Protein AF-A0A089K3R5-F1 (afdb_monomer_lite)

Structure (mmCIF, N/CA/C/O backbone):
data_AF-A0A089K3R5-F1
#
_entry.id   AF-A0A089K3R5-F1
#
loop_
_atom_site.group_PDB
_atom_site.id
_atom_site.type_symbol
_atom_site.label_atom_id
_atom_site.label_alt_id
_atom_site.label_comp_id
_atom_site.label_asym_id
_atom_site.label_entity_id
_atom_site.label_seq_id
_atom_site.pdbx_PDB_ins_code
_atom_site.Cartn_x
_atom_site.Cartn_y
_atom_site.Cartn_z
_atom_site.occupancy
_atom_site.B_iso_or_equiv
_atom_site.auth_seq_id
_atom_site.auth_comp_id
_atom_site.auth_asym_id
_atom_site.auth_atom_id
_atom_site.pdbx_PDB_model_num
ATOM 1 N N . MET A 1 1 ? -16.256 -8.623 -21.682 1.00 37.34 1 MET A N 1
ATOM 2 C CA . MET A 1 1 ? -14.908 -8.465 -21.083 1.00 37.34 1 MET A CA 1
ATOM 3 C C . MET A 1 1 ? -13.953 -7.617 -21.931 1.00 37.34 1 MET A C 1
ATOM 5 O O . MET A 1 1 ? -13.107 -6.971 -21.338 1.00 37.34 1 MET A O 1
ATOM 9 N N . GLN A 1 2 ? -14.093 -7.541 -23.265 1.00 35.94 2 GLN A N 1
ATOM 10 C CA . GLN A 1 2 ? -13.286 -6.633 -24.112 1.00 35.94 2 GLN A CA 1
ATOM 11 C C . GLN A 1 2 ? -13.759 -5.162 -24.124 1.00 35.94 2 GLN A C 1
ATOM 13 O O . GLN A 1 2 ? -13.002 -4.285 -24.517 1.00 35.94 2 GLN A O 1
ATOM 18 N N . GLU A 1 3 ? -14.980 -4.862 -23.672 1.00 40.62 3 GLU A N 1
ATOM 19 C CA . GLU A 1 3 ? -15.560 -3.513 -23.812 1.00 40.62 3 GLU A CA 1
ATOM 20 C C . GLU A 1 3 ? -15.190 -2.524 -22.693 1.00 40.62 3 GLU A C 1
ATOM 22 O O . GLU A 1 3 ? -15.340 -1.320 -22.867 1.00 40.62 3 GLU A O 1
ATOM 27 N N . ILE A 1 4 ? -14.649 -2.989 -21.560 1.00 41.56 4 ILE A N 1
ATOM 28 C CA . ILE A 1 4 ? -14.355 -2.111 -20.407 1.00 41.56 4 ILE A CA 1
ATOM 29 C C . ILE A 1 4 ? -13.017 -1.362 -20.586 1.00 41.56 4 ILE A C 1
ATOM 31 O O . ILE A 1 4 ? -12.794 -0.323 -19.969 1.00 41.56 4 ILE A O 1
ATOM 35 N N . SER A 1 5 ? -12.130 -1.824 -21.475 1.00 45.22 5 SER A N 1
ATOM 36 C CA . SER A 1 5 ? -10.802 -1.219 -21.660 1.00 45.22 5 SER A CA 1
ATOM 37 C C . SER A 1 5 ? -10.768 -0.039 -22.635 1.00 45.22 5 SER A C 1
ATOM 39 O O . SER A 1 5 ? -9.768 0.674 -22.674 1.00 45.22 5 SER A O 1
ATOM 41 N N . ALA A 1 6 ? -11.821 0.181 -23.430 1.00 44.66 6 ALA A N 1
ATOM 42 C CA . ALA A 1 6 ? -11.802 1.155 -24.526 1.00 44.66 6 ALA A CA 1
ATOM 43 C C . ALA A 1 6 ? -11.798 2.628 -24.063 1.00 44.66 6 ALA A C 1
ATOM 45 O O . ALA A 1 6 ? -11.397 3.502 -24.825 1.00 44.66 6 ALA A O 1
ATOM 46 N N . GLY A 1 7 ? -12.216 2.907 -22.823 1.00 44.34 7 GLY A N 1
ATOM 47 C CA . GLY A 1 7 ? -12.338 4.271 -22.288 1.00 44.34 7 GLY A CA 1
ATOM 48 C C . GLY A 1 7 ? -11.265 4.675 -21.278 1.00 44.34 7 GLY A C 1
ATOM 49 O O . GLY A 1 7 ? -11.337 5.765 -20.713 1.00 44.34 7 GLY A O 1
ATOM 50 N N . VAL A 1 8 ? -10.284 3.814 -20.998 1.00 51.44 8 VAL A N 1
ATOM 51 C CA . VAL A 1 8 ? -9.286 4.117 -19.972 1.00 51.44 8 VAL A CA 1
ATOM 52 C C . VAL A 1 8 ? -8.154 4.922 -20.603 1.00 51.44 8 VAL A C 1
ATOM 54 O O . VAL A 1 8 ? -7.222 4.355 -21.168 1.00 51.44 8 VAL A O 1
ATOM 57 N N . HIS A 1 9 ? -8.252 6.252 -20.536 1.00 47.66 9 HIS A N 1
ATOM 58 C CA . HIS A 1 9 ? -7.215 7.155 -21.036 1.00 47.66 9 HIS A CA 1
ATOM 59 C C . HIS A 1 9 ? -5.851 6.764 -20.441 1.00 47.66 9 HIS A C 1
ATOM 61 O O . HIS A 1 9 ? -5.654 6.782 -19.227 1.00 47.66 9 HIS A O 1
ATOM 67 N N . LYS A 1 10 ? -4.916 6.320 -21.283 1.00 51.16 10 LYS A N 1
ATOM 68 C CA . LYS A 1 10 ? -3.553 6.029 -20.836 1.00 51.16 10 LYS A CA 1
ATOM 69 C C . LYS A 1 10 ? -2.826 7.346 -20.599 1.00 51.16 10 LYS A C 1
ATOM 71 O O . LYS A 1 10 ? -2.862 8.219 -21.462 1.00 51.16 10 LYS A O 1
ATOM 76 N N . ILE A 1 11 ? -2.149 7.462 -19.464 1.00 52.94 11 ILE A N 1
ATOM 77 C CA . ILE A 1 11 ? -1.090 8.455 -19.289 1.00 52.94 11 ILE A CA 1
ATOM 78 C C . ILE A 1 11 ? 0.198 7.723 -19.667 1.00 52.94 11 ILE A C 1
ATOM 80 O O . ILE A 1 11 ? 0.681 6.886 -18.902 1.00 52.94 11 ILE A O 1
ATOM 84 N N . ASP A 1 12 ? 0.674 7.966 -20.888 1.00 62.97 12 ASP A N 1
ATOM 85 C CA . ASP A 1 12 ? 1.864 7.379 -21.526 1.00 62.97 12 ASP A CA 1
ATOM 86 C C . ASP A 1 12 ? 1.872 5.836 -21.630 1.00 62.97 12 ASP A C 1
ATOM 88 O O . ASP A 1 12 ? 1.693 5.289 -22.718 1.00 62.97 12 ASP A O 1
ATOM 92 N N . TYR A 1 13 ? 2.021 5.120 -20.511 1.00 65.69 13 TYR A N 1
ATOM 93 C CA . TYR A 1 13 ? 2.056 3.650 -20.419 1.00 65.69 13 TYR A CA 1
ATOM 94 C C . TYR A 1 13 ? 0.996 3.062 -19.472 1.00 65.69 13 TYR A C 1
ATOM 96 O O . TYR A 1 13 ? 0.590 1.911 -19.650 1.00 65.69 13 TYR A O 1
ATOM 104 N N . TRP A 1 14 ? 0.503 3.839 -18.503 1.00 74.62 14 TRP A N 1
ATOM 105 C CA . TRP A 1 14 ? -0.372 3.354 -17.431 1.00 74.62 14 TRP A CA 1
ATOM 106 C C . TRP A 1 14 ? -1.825 3.751 -17.650 1.00 74.62 14 TRP A C 1
ATOM 108 O O . TRP A 1 14 ? -2.133 4.806 -18.200 1.00 74.62 14 TRP A O 1
ATOM 118 N N . THR A 1 15 ? -2.738 2.900 -17.195 1.00 82.31 15 THR A N 1
ATOM 119 C CA . THR A 1 15 ? -4.176 3.160 -17.292 1.00 82.31 15 THR A CA 1
ATOM 120 C C . THR A 1 15 ? -4.633 4.107 -16.173 1.00 82.31 15 THR A C 1
ATOM 122 O O . THR A 1 15 ? -4.094 4.046 -15.068 1.00 82.31 15 THR A O 1
ATOM 125 N N . MET A 1 16 ? -5.669 4.931 -16.392 1.00 81.12 16 MET A N 1
ATOM 126 C CA . MET A 1 16 ? -6.307 5.680 -15.289 1.00 81.12 16 MET A CA 1
ATOM 127 C C . MET A 1 16 ? -6.710 4.776 -14.120 1.00 81.12 16 MET A C 1
ATOM 129 O O . MET A 1 16 ? -6.616 5.194 -12.968 1.00 81.12 16 MET A O 1
ATOM 133 N N . ALA A 1 17 ? -7.126 3.537 -14.399 1.00 83.94 17 ALA A N 1
ATOM 134 C CA . ALA A 1 17 ? -7.492 2.579 -13.362 1.00 83.94 17 ALA A CA 1
ATOM 135 C C . ALA A 1 17 ? -6.315 2.282 -12.416 1.00 83.94 17 ALA A C 1
ATOM 137 O O . ALA A 1 17 ? -6.508 2.201 -11.204 1.00 83.94 17 ALA A O 1
ATOM 138 N N . SER A 1 18 ? -5.084 2.226 -12.940 1.00 82.06 18 SER A N 1
ATOM 139 C CA . SER A 1 18 ? -3.867 2.087 -12.133 1.00 82.06 18 SER A CA 1
ATOM 140 C C . SER A 1 18 ? -3.696 3.263 -11.161 1.00 82.06 18 SER A C 1
ATOM 142 O O . SER A 1 18 ? -3.237 3.072 -10.040 1.00 82.06 18 SER A O 1
ATOM 144 N N . MET A 1 19 ? -4.129 4.473 -11.530 1.00 85.00 19 MET A N 1
ATOM 145 C CA . MET A 1 19 ? -4.017 5.669 -10.682 1.00 85.00 19 MET A CA 1
ATOM 146 C C . MET A 1 19 ? -5.060 5.739 -9.560 1.00 85.00 19 MET A C 1
ATOM 148 O O . MET A 1 19 ? -4.844 6.457 -8.584 1.00 85.00 19 MET A O 1
ATOM 152 N N . TYR A 1 20 ? -6.153 4.967 -9.617 1.00 87.31 20 TYR A N 1
ATOM 153 C CA . TYR A 1 20 ? -7.180 4.980 -8.565 1.00 87.31 20 TYR A CA 1
ATOM 154 C C . TYR A 1 20 ? -6.660 4.563 -7.185 1.00 87.31 20 TYR A C 1
ATOM 156 O O . TYR A 1 20 ? -7.236 4.977 -6.179 1.00 87.31 20 TYR A O 1
ATOM 164 N N . ARG A 1 21 ? -5.531 3.841 -7.110 1.00 89.25 21 ARG A N 1
ATOM 165 C CA . ARG A 1 21 ? -4.864 3.521 -5.836 1.00 89.25 21 ARG A CA 1
ATOM 166 C C . ARG A 1 21 ? -4.514 4.774 -5.018 1.00 89.25 21 ARG A C 1
ATOM 168 O O . ARG A 1 21 ? -4.605 4.758 -3.795 1.00 89.25 21 ARG A O 1
ATOM 175 N N . LEU A 1 22 ? -4.209 5.892 -5.683 1.00 86.62 22 LEU A 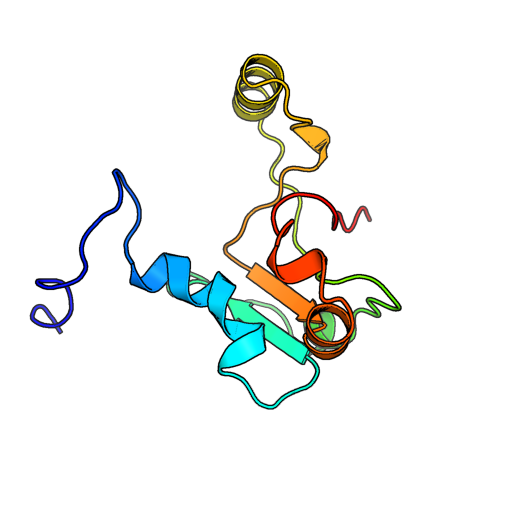N 1
ATOM 176 C CA . LEU A 1 22 ? -3.915 7.176 -5.031 1.00 86.62 22 LEU A CA 1
ATOM 177 C C . LEU A 1 22 ? -5.149 7.805 -4.366 1.00 86.62 22 LEU A C 1
ATOM 179 O O . LEU A 1 22 ? -5.023 8.657 -3.491 1.00 86.62 22 LEU A O 1
ATOM 183 N N . LEU A 1 23 ? -6.347 7.385 -4.773 1.00 89.00 23 LEU A N 1
ATOM 184 C CA . LEU A 1 23 ? -7.619 7.905 -4.277 1.00 89.00 23 LEU A CA 1
ATOM 185 C C . LEU A 1 23 ? -8.222 7.026 -3.169 1.00 89.00 23 LEU A C 1
ATOM 187 O O . LEU A 1 23 ? -9.262 7.378 -2.613 1.00 89.00 23 LEU A O 1
ATOM 191 N N . LEU A 1 24 ? -7.573 5.913 -2.798 1.00 92.06 24 LEU A N 1
ATOM 192 C CA . LEU A 1 24 ? -8.034 5.027 -1.719 1.00 92.06 24 LEU A CA 1
ATOM 193 C C . LEU A 1 24 ? -8.300 5.759 -0.392 1.00 92.06 24 LEU A C 1
ATOM 195 O O . LEU A 1 24 ? -9.339 5.481 0.212 1.00 92.06 24 LEU A O 1
ATOM 199 N N . PRO A 1 25 ? -7.471 6.728 0.057 1.00 90.19 25 PRO A N 1
ATOM 200 C CA . PRO A 1 25 ? -7.754 7.478 1.283 1.00 90.19 25 PRO A CA 1
ATOM 201 C C . PRO A 1 25 ? -9.054 8.289 1.229 1.00 90.19 25 PRO A C 1
ATOM 203 O O . PRO A 1 25 ? -9.606 8.603 2.281 1.00 90.19 25 PRO A O 1
ATOM 206 N N . ILE A 1 26 ? -9.538 8.622 0.028 1.00 88.88 26 ILE A N 1
ATOM 207 C CA . ILE A 1 26 ? -10.761 9.401 -0.200 1.00 88.88 26 ILE A CA 1
ATOM 208 C C . ILE A 1 26 ? -11.982 8.478 -0.290 1.00 88.88 26 ILE A C 1
ATOM 210 O O . ILE A 1 26 ? -13.019 8.781 0.293 1.00 88.88 26 ILE A O 1
ATOM 214 N N . PHE A 1 27 ? -11.875 7.363 -1.021 1.00 90.81 27 PHE A N 1
ATOM 215 C CA . PHE A 1 27 ? -13.033 6.523 -1.351 1.00 90.81 27 PHE A CA 1
ATOM 216 C C . PHE A 1 27 ? -13.313 5.391 -0.364 1.00 90.81 27 PHE A C 1
ATOM 218 O O . PHE A 1 27 ? -14.464 4.991 -0.203 1.00 90.81 27 PHE A O 1
ATOM 225 N N . ILE A 1 28 ? -12.285 4.848 0.286 1.00 95.00 28 ILE A N 1
ATOM 226 C CA . ILE A 1 28 ? -12.445 3.717 1.202 1.00 95.00 28 ILE A CA 1
ATOM 227 C C . ILE A 1 28 ? -12.728 4.256 2.600 1.00 95.00 28 ILE A C 1
ATOM 229 O O . ILE A 1 28 ? -11.993 5.115 3.064 1.00 95.00 28 ILE A O 1
ATOM 233 N N . GLN A 1 29 ? -13.753 3.751 3.292 1.00 94.50 29 GLN A N 1
ATOM 234 C CA . GLN A 1 29 ? -14.126 4.167 4.659 1.00 94.50 29 GLN A CA 1
ATOM 235 C C . GLN A 1 29 ? -13.544 3.254 5.755 1.00 94.50 29 GLN A C 1
ATOM 237 O O . GLN A 1 29 ? -14.100 3.135 6.840 1.00 94.50 29 GLN A O 1
ATOM 242 N N . ALA A 1 30 ? -12.422 2.595 5.470 1.00 96.56 30 ALA A N 1
ATOM 243 C CA . ALA A 1 30 ? -11.666 1.799 6.434 1.00 96.56 30 ALA A CA 1
ATOM 244 C C . ALA A 1 30 ? -10.406 2.550 6.888 1.00 96.56 30 ALA A C 1
ATOM 246 O O . ALA A 1 30 ? -9.947 3.472 6.206 1.00 96.56 30 ALA A O 1
ATOM 247 N N . ASP A 1 31 ? -9.827 2.139 8.014 1.00 95.50 31 ASP A N 1
ATOM 248 C CA . ASP A 1 31 ? -8.568 2.702 8.524 1.00 95.50 31 ASP A CA 1
ATOM 249 C C . ASP A 1 31 ? -7.331 2.111 7.846 1.00 95.50 31 ASP A C 1
ATOM 251 O O . ASP A 1 31 ? -6.278 2.743 7.821 1.00 95.50 31 ASP A O 1
ATOM 255 N N . ARG A 1 32 ? -7.456 0.909 7.279 1.00 95.56 32 ARG A N 1
ATOM 256 C CA . ARG A 1 32 ? -6.374 0.145 6.654 1.00 95.56 32 ARG A CA 1
ATOM 257 C C . ARG A 1 32 ? -6.913 -0.628 5.452 1.00 95.56 32 ARG A C 1
ATOM 259 O O . ARG A 1 32 ? -8.063 -1.063 5.475 1.00 95.56 32 ARG A O 1
ATOM 266 N N . VAL A 1 33 ? -6.098 -0.802 4.413 1.00 97.00 33 VAL A N 1
ATOM 267 C CA . VAL A 1 33 ? -6.445 -1.612 3.232 1.00 97.00 33 VAL A CA 1
ATOM 268 C C . VAL A 1 33 ? -5.207 -2.292 2.651 1.00 97.00 33 VAL A C 1
ATOM 270 O O . VAL A 1 33 ? -4.133 -1.701 2.642 1.00 97.00 33 VAL A O 1
ATOM 273 N N . ILE A 1 34 ? -5.358 -3.518 2.149 1.00 96.50 34 ILE A N 1
ATOM 274 C CA . ILE A 1 34 ? -4.366 -4.149 1.269 1.00 96.50 34 ILE A CA 1
ATOM 275 C C . ILE A 1 34 ? -4.804 -3.898 -0.173 1.00 96.50 34 ILE A C 1
ATOM 277 O O . ILE A 1 34 ? -5.896 -4.300 -0.572 1.00 96.50 34 ILE A O 1
ATOM 281 N N . TYR A 1 35 ? -3.960 -3.220 -0.942 1.00 95.62 35 TYR A N 1
ATOM 282 C CA . TYR A 1 35 ? -4.091 -3.070 -2.385 1.00 95.62 35 TYR A CA 1
ATOM 283 C C . TYR A 1 35 ? -3.257 -4.137 -3.093 1.00 95.62 35 TYR A C 1
ATOM 285 O O . TYR A 1 35 ? -2.114 -4.374 -2.702 1.00 95.62 35 TYR A O 1
ATOM 293 N N . MET A 1 36 ? -3.820 -4.740 -4.139 1.00 95.69 36 MET A N 1
ATOM 294 C CA . MET A 1 36 ? -3.137 -5.684 -5.021 1.00 95.69 36 MET A CA 1
ATOM 295 C C . MET A 1 36 ? -3.500 -5.368 -6.473 1.00 95.69 36 MET A C 1
ATOM 297 O O . MET A 1 36 ? -4.670 -5.106 -6.771 1.00 95.69 36 MET A O 1
ATOM 301 N N . ASP A 1 37 ? -2.514 -5.400 -7.365 1.00 92.81 37 ASP A N 1
ATOM 302 C CA . ASP A 1 37 ? -2.749 -5.377 -8.805 1.00 92.81 37 ASP A CA 1
ATOM 303 C C . ASP A 1 37 ? -3.520 -6.638 -9.241 1.00 92.81 37 ASP A C 1
ATOM 305 O O . ASP A 1 37 ? -3.568 -7.661 -8.550 1.00 92.81 37 ASP A O 1
ATOM 309 N N . CYS A 1 38 ? -4.196 -6.553 -10.388 1.00 91.75 38 CYS A N 1
ATOM 310 C CA . CYS A 1 38 ? -5.087 -7.612 -10.868 1.00 91.75 38 CYS A CA 1
ATOM 311 C C . CYS A 1 38 ? -4.359 -8.848 -11.423 1.00 91.75 38 CYS A C 1
ATOM 313 O O . CYS A 1 38 ? -5.011 -9.838 -11.749 1.00 91.75 38 CYS A O 1
ATOM 315 N N . ASP A 1 39 ? -3.036 -8.790 -11.537 1.00 92.06 39 ASP A N 1
ATOM 316 C CA . ASP A 1 39 ? -2.147 -9.830 -12.052 1.00 92.06 39 ASP A CA 1
ATOM 317 C C . ASP A 1 39 ? -1.333 -10.530 -10.945 1.00 92.06 39 ASP A C 1
ATOM 319 O O . ASP A 1 39 ? -0.366 -11.239 -11.226 1.00 92.06 39 ASP A O 1
ATOM 323 N N . ILE A 1 40 ? -1.753 -10.394 -9.684 1.00 94.31 40 ILE A N 1
ATOM 324 C CA . ILE A 1 40 ? -1.136 -11.067 -8.536 1.00 94.31 40 ILE A CA 1
ATOM 325 C C . ILE A 1 40 ? -1.736 -12.463 -8.313 1.00 94.31 40 ILE A C 1
ATOM 327 O O . ILE A 1 40 ? -2.953 -12.646 -8.274 1.00 94.31 40 ILE A O 1
ATOM 331 N N . LEU A 1 41 ? -0.865 -13.448 -8.070 1.00 96.12 41 LEU A N 1
ATOM 332 C CA . LEU A 1 41 ? -1.228 -14.760 -7.530 1.00 96.12 41 LEU A CA 1
ATOM 333 C C . LEU A 1 41 ? -0.796 -14.848 -6.060 1.00 96.12 41 LEU A C 1
ATOM 335 O O . LEU A 1 41 ? 0.395 -14.831 -5.755 1.00 96.12 41 LEU A O 1
ATOM 339 N N . VAL A 1 42 ? -1.760 -14.966 -5.146 1.00 95.38 42 VAL A N 1
ATOM 340 C CA . VAL A 1 42 ? -1.491 -15.088 -3.705 1.00 95.38 42 VAL A CA 1
ATOM 341 C C . VAL A 1 42 ? -1.227 -16.553 -3.350 1.00 95.38 42 VAL A C 1
ATOM 343 O O . VAL A 1 42 ? -2.086 -17.405 -3.561 1.00 95.38 42 VAL A O 1
ATOM 346 N N . ASN A 1 43 ? -0.043 -16.841 -2.802 1.00 96.31 43 ASN A N 1
ATOM 347 C CA . ASN A 1 43 ? 0.397 -18.194 -2.419 1.00 96.31 43 ASN A CA 1
ATOM 348 C C . ASN A 1 43 ? 0.742 -18.320 -0.917 1.00 96.31 43 ASN A C 1
ATOM 350 O O . ASN A 1 43 ? 1.483 -19.210 -0.511 1.00 96.31 43 ASN A O 1
ATOM 354 N N . MET A 1 44 ? 0.251 -17.398 -0.091 1.00 93.25 44 MET A N 1
ATOM 355 C CA . MET A 1 44 ? 0.465 -17.368 1.362 1.00 93.25 4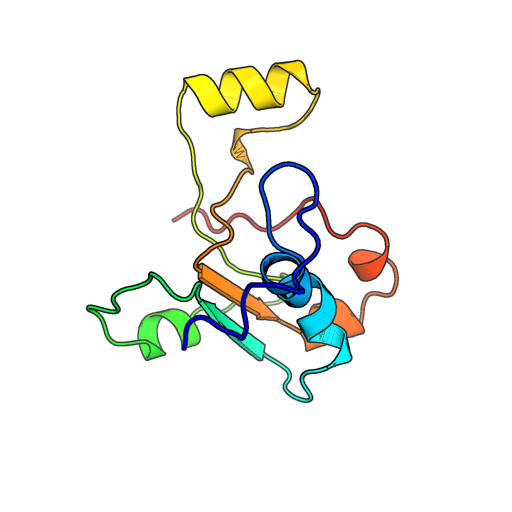4 MET A CA 1
ATOM 356 C C . MET A 1 44 ? -0.801 -16.879 2.072 1.00 93.25 44 MET A C 1
ATOM 358 O O . MET A 1 44 ? -1.706 -16.357 1.413 1.00 93.25 44 MET A O 1
ATOM 362 N N . ASP A 1 45 ? -0.878 -17.025 3.397 1.00 96.50 45 ASP A N 1
ATOM 363 C CA . ASP A 1 45 ? -1.989 -16.450 4.156 1.00 96.50 45 ASP A CA 1
ATOM 364 C C . ASP A 1 45 ? -1.883 -14.918 4.133 1.00 96.50 45 ASP A C 1
ATOM 366 O O . ASP A 1 45 ? -0.923 -14.319 4.618 1.00 96.50 45 ASP A O 1
ATOM 370 N N . ILE A 1 46 ? -2.897 -14.262 3.568 1.00 95.62 46 ILE A N 1
ATOM 371 C CA . ILE A 1 46 ? -2.945 -12.802 3.467 1.00 95.62 46 ILE A CA 1
ATOM 372 C C . ILE A 1 46 ? -2.981 -12.122 4.845 1.00 95.62 46 ILE A C 1
ATOM 374 O O . ILE A 1 46 ? -2.607 -10.952 4.966 1.00 95.62 46 ILE A O 1
ATOM 378 N N . ASN A 1 47 ? -3.381 -12.845 5.898 1.00 96.69 47 ASN A N 1
ATOM 379 C CA . ASN A 1 47 ? -3.333 -12.340 7.265 1.00 96.69 47 ASN A CA 1
ATOM 380 C C . ASN A 1 47 ? -1.909 -12.030 7.725 1.00 96.69 47 ASN A C 1
ATOM 382 O O . ASN A 1 47 ? -1.737 -11.133 8.550 1.00 96.69 47 ASN A O 1
ATOM 386 N N . GLU A 1 48 ? -0.892 -12.712 7.196 1.00 94.50 48 GLU A N 1
ATOM 387 C CA . GLU A 1 48 ? 0.504 -12.414 7.521 1.00 94.50 48 GLU A CA 1
ATOM 388 C C . GLU A 1 48 ? 0.865 -10.986 7.088 1.00 94.50 48 GLU A C 1
ATOM 390 O O . GLU A 1 48 ? 1.429 -10.225 7.874 1.00 94.50 48 GLU A O 1
ATOM 395 N N . LEU A 1 49 ? 0.445 -10.579 5.882 1.00 93.25 49 LEU A N 1
ATOM 396 C CA . LEU A 1 49 ? 0.605 -9.206 5.395 1.00 93.25 49 LEU A CA 1
ATOM 397 C C . LEU A 1 49 ? -0.252 -8.223 6.202 1.00 93.25 49 LEU A C 1
ATOM 399 O O . LEU A 1 49 ? 0.220 -7.154 6.584 1.00 93.25 49 LEU A O 1
ATOM 403 N N . TRP A 1 50 ? -1.506 -8.578 6.491 1.00 96.50 50 TRP A N 1
ATOM 404 C CA . TRP A 1 50 ? -2.414 -7.725 7.266 1.00 96.50 50 TRP A CA 1
ATOM 405 C C . TRP A 1 50 ? -1.912 -7.445 8.688 1.00 96.50 50 TRP A C 1
ATOM 407 O O . TRP A 1 50 ? -2.145 -6.355 9.216 1.00 96.50 50 TRP A O 1
ATOM 417 N N . SER A 1 51 ? -1.220 -8.411 9.295 1.00 96.19 51 SER A N 1
ATOM 418 C CA . SER A 1 51 ? -0.738 -8.355 10.680 1.00 96.19 51 SER A CA 1
ATOM 419 C C . SER A 1 51 ? 0.514 -7.496 10.862 1.00 96.19 51 SER A C 1
ATOM 421 O O . SER A 1 51 ? 0.913 -7.240 11.997 1.00 96.19 51 SER A O 1
ATOM 423 N N . ILE A 1 52 ? 1.124 -7.014 9.775 1.00 93.94 52 ILE A N 1
ATOM 424 C CA . ILE A 1 52 ? 2.257 -6.090 9.849 1.00 93.94 52 ILE A CA 1
ATOM 425 C C . ILE A 1 52 ? 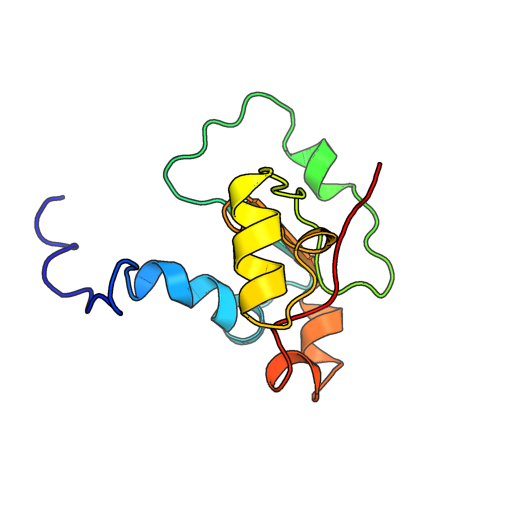1.825 -4.800 10.566 1.00 93.94 52 ILE A C 1
ATOM 427 O O . ILE A 1 52 ? 0.846 -4.136 10.200 1.00 93.94 52 ILE A O 1
ATOM 431 N N . ASP A 1 53 ? 2.574 -4.436 11.607 1.00 93.25 53 ASP A N 1
ATOM 432 C CA . ASP A 1 53 ? 2.377 -3.193 12.348 1.00 93.25 53 ASP A CA 1
ATOM 433 C C . ASP A 1 53 ? 3.098 -2.033 11.650 1.00 93.25 53 ASP A C 1
ATOM 435 O O . ASP A 1 53 ? 4.325 -1.919 11.678 1.00 93.25 53 ASP A O 1
ATOM 439 N N . LEU A 1 54 ? 2.315 -1.155 11.021 1.00 90.12 54 LEU A N 1
ATOM 440 C CA . LEU A 1 54 ? 2.822 0.048 10.366 1.00 90.12 54 LEU A CA 1
ATOM 441 C C . LEU A 1 54 ? 3.063 1.212 11.337 1.00 90.12 54 LEU A C 1
ATOM 443 O O . LEU A 1 54 ? 3.756 2.160 10.965 1.00 90.12 54 LEU A O 1
ATOM 447 N N . ARG A 1 55 ? 2.546 1.166 12.572 1.00 91.25 55 ARG A N 1
ATOM 448 C CA . ARG A 1 55 ? 2.600 2.286 13.529 1.00 91.25 55 ARG A CA 1
ATOM 449 C C . ARG A 1 55 ? 2.154 3.601 12.870 1.00 91.25 55 ARG A C 1
ATOM 451 O O . ARG A 1 55 ? 1.099 3.655 12.247 1.00 91.25 55 ARG A O 1
ATOM 458 N N . GLU A 1 56 ? 2.989 4.637 12.941 1.00 88.50 56 GLU A N 1
ATOM 459 C CA . GLU A 1 56 ? 2.758 5.969 12.362 1.00 88.50 56 GLU A CA 1
ATOM 460 C C . GLU A 1 56 ? 3.095 6.070 10.860 1.00 88.50 56 GLU A C 1
ATOM 462 O O . GLU A 1 56 ? 3.039 7.151 10.272 1.00 88.50 56 GLU A O 1
ATOM 467 N N . ARG A 1 57 ? 3.490 4.968 10.209 1.00 88.81 57 ARG A N 1
ATOM 468 C CA . ARG A 1 57 ? 3.820 4.957 8.776 1.00 88.81 57 ARG A CA 1
ATOM 469 C C . ARG A 1 57 ? 2.547 5.008 7.930 1.00 88.81 57 ARG A C 1
ATOM 471 O O . ARG A 1 57 ? 1.475 4.604 8.375 1.00 88.81 57 ARG A O 1
ATOM 478 N N . TYR A 1 58 ? 2.662 5.502 6.699 1.00 90.94 58 TYR A N 1
ATOM 479 C CA . TYR A 1 58 ? 1.520 5.629 5.785 1.00 90.94 58 TYR A CA 1
ATOM 480 C C . TYR A 1 58 ? 1.210 4.343 5.029 1.00 90.94 58 TYR A C 1
ATOM 482 O O . TYR A 1 58 ? 0.048 4.076 4.727 1.00 90.94 58 TYR A O 1
ATOM 490 N N . LEU A 1 59 ? 2.237 3.566 4.692 1.00 92.75 59 LEU A N 1
ATOM 491 C CA . LEU A 1 59 ? 2.082 2.325 3.953 1.00 92.75 59 LEU A CA 1
ATOM 492 C C . LEU A 1 59 ? 3.245 1.356 4.193 1.00 92.75 59 LEU A C 1
ATOM 494 O O . LEU A 1 59 ? 4.275 1.711 4.761 1.00 92.75 59 LEU A O 1
ATOM 498 N N . GLY A 1 60 ? 3.069 0.126 3.735 1.00 92.25 60 GLY A N 1
ATOM 499 C CA . GLY A 1 60 ? 4.101 -0.885 3.589 1.00 92.25 60 GLY A CA 1
ATOM 500 C C . GLY A 1 60 ? 4.106 -1.421 2.166 1.00 92.25 60 GLY A C 1
ATOM 501 O O . GLY A 1 60 ? 3.044 -1.735 1.631 1.00 92.25 60 GLY A O 1
ATOM 502 N N . ALA A 1 61 ? 5.288 -1.516 1.566 1.00 92.44 61 ALA A N 1
ATOM 503 C CA . ALA A 1 61 ? 5.495 -2.052 0.227 1.00 92.44 61 ALA A CA 1
ATOM 504 C C . ALA A 1 61 ? 6.886 -2.693 0.131 1.00 92.44 61 ALA A C 1
ATOM 506 O O . ALA A 1 61 ? 7.763 -2.422 0.958 1.00 92.44 61 ALA A O 1
ATOM 507 N N . VAL A 1 62 ? 7.069 -3.545 -0.875 1.00 89.44 62 VAL A N 1
ATOM 508 C CA . VAL A 1 62 ? 8.326 -4.259 -1.120 1.00 89.44 62 VAL A CA 1
ATOM 509 C C . VAL A 1 62 ? 9.230 -3.417 -2.013 1.00 89.44 62 VAL A C 1
ATOM 511 O O . VAL A 1 62 ? 8.787 -2.896 -3.036 1.00 89.44 62 VAL A O 1
ATOM 514 N N . LEU A 1 63 ? 10.497 -3.297 -1.623 1.00 87.81 63 LEU A N 1
ATOM 515 C CA . LEU A 1 63 ? 11.526 -2.602 -2.393 1.00 87.81 63 LEU A CA 1
ATOM 516 C C . LEU A 1 63 ? 11.731 -3.260 -3.764 1.00 87.81 63 LEU A C 1
ATOM 518 O O . LEU A 1 63 ? 11.739 -4.484 -3.874 1.00 87.81 63 LEU A O 1
ATOM 522 N N . ASP A 1 64 ? 11.925 -2.446 -4.796 1.00 84.62 64 ASP A N 1
ATOM 523 C CA . ASP A 1 64 ? 12.149 -2.905 -6.170 1.00 84.62 64 ASP A CA 1
ATOM 524 C C . ASP A 1 64 ? 13.486 -2.333 -6.664 1.00 84.62 64 ASP A C 1
ATOM 526 O O . ASP A 1 64 ? 13.574 -1.213 -7.157 1.00 84.62 64 ASP A O 1
ATOM 530 N N . GLN A 1 65 ? 14.571 -3.065 -6.397 1.00 73.12 65 GLN A N 1
ATOM 531 C CA . GLN A 1 65 ? 15.948 -2.559 -6.486 1.00 73.12 65 GLN A CA 1
ATOM 532 C C . GLN A 1 65 ? 16.750 -3.221 -7.615 1.00 73.12 65 GLN A C 1
ATOM 534 O O . GLN A 1 65 ? 17.758 -3.887 -7.384 1.00 73.12 65 GLN A O 1
ATOM 539 N N . GLY A 1 66 ? 16.325 -3.034 -8.864 1.00 75.81 66 GLY A N 1
ATOM 540 C CA . GLY A 1 66 ? 17.161 -3.384 -10.018 1.00 75.81 66 GLY A CA 1
ATOM 541 C C . GLY A 1 66 ? 18.307 -2.382 -10.222 1.00 75.81 66 GLY A C 1
ATOM 542 O O . GLY A 1 66 ? 18.069 -1.178 -10.184 1.00 75.81 66 GLY A O 1
ATOM 543 N N . GLU A 1 67 ? 19.532 -2.838 -10.518 1.00 70.25 67 GLU A N 1
ATOM 544 C CA . GLU A 1 67 ? 20.705 -1.954 -10.725 1.00 70.25 67 GLU A CA 1
ATOM 545 C C . GLU A 1 67 ? 20.442 -0.840 -11.758 1.00 70.25 67 GLU A C 1
ATOM 547 O O . GLU A 1 67 ? 20.664 0.339 -11.488 1.00 70.25 67 GLU A O 1
ATOM 552 N N . LYS A 1 68 ? 19.854 -1.188 -12.911 1.00 77.88 68 LYS A N 1
ATOM 553 C CA . LYS A 1 68 ? 19.465 -0.215 -13.953 1.00 77.88 68 LYS A CA 1
ATOM 554 C C . LYS A 1 68 ? 18.412 0.788 -13.479 1.00 77.88 68 LYS A C 1
ATOM 556 O O . LYS A 1 68 ? 18.338 1.906 -13.984 1.00 77.88 68 LYS A O 1
ATOM 561 N N . LEU A 1 69 ? 17.563 0.369 -12.547 1.00 77.75 69 LEU A N 1
ATOM 562 C CA . LEU A 1 69 ? 16.494 1.189 -11.998 1.00 77.75 69 LEU A CA 1
ATOM 563 C C . LEU A 1 69 ? 17.059 2.210 -11.003 1.00 77.75 69 LEU A C 1
ATOM 565 O O . LEU A 1 69 ? 16.654 3.371 -11.011 1.00 77.75 69 LEU A O 1
ATOM 569 N N . LEU A 1 70 ? 18.053 1.802 -10.211 1.00 80.00 70 LEU A N 1
ATOM 570 C CA . LEU A 1 70 ? 18.776 2.686 -9.304 1.00 80.00 70 LEU A CA 1
ATOM 571 C C . LEU A 1 70 ? 19.495 3.804 -10.071 1.00 80.00 70 LEU A C 1
ATOM 573 O O . LEU A 1 70 ? 19.314 4.975 -9.741 1.00 80.00 70 LEU A O 1
ATOM 577 N N . GLU A 1 71 ? 20.238 3.464 -11.129 1.00 82.06 71 GLU A N 1
ATOM 578 C CA . GLU A 1 71 ? 20.899 4.450 -12.000 1.00 82.06 71 GLU A CA 1
ATOM 579 C C . GLU A 1 71 ? 19.896 5.439 -12.612 1.00 82.06 71 GLU A C 1
ATOM 581 O O . GLU A 1 71 ? 20.131 6.651 -12.619 1.00 82.06 71 GLU A O 1
ATOM 586 N N . TYR A 1 72 ? 18.744 4.938 -13.069 1.00 83.00 72 TYR A N 1
ATOM 587 C CA . TYR A 1 72 ? 17.669 5.773 -13.593 1.00 83.00 72 TYR A CA 1
ATOM 588 C C . TYR A 1 72 ? 17.136 6.754 -12.540 1.00 83.00 72 TYR A C 1
ATOM 590 O O . TYR A 1 72 ? 17.048 7.951 -12.818 1.00 83.00 72 TYR A O 1
ATOM 598 N N . PHE A 1 73 ? 16.842 6.305 -11.317 1.00 82.62 73 PHE A N 1
ATOM 599 C CA . PHE A 1 73 ? 16.363 7.200 -10.260 1.00 82.62 73 PHE A CA 1
ATOM 600 C C . PHE A 1 73 ? 17.399 8.240 -9.850 1.00 82.62 73 PHE A C 1
ATOM 602 O O . PHE A 1 73 ? 17.053 9.415 -9.720 1.00 82.62 73 PHE A O 1
ATOM 609 N N . VAL A 1 74 ? 18.669 7.847 -9.736 1.00 83.12 74 VAL A N 1
ATOM 610 C CA . VAL A 1 74 ? 19.765 8.783 -9.459 1.00 83.12 74 VAL A CA 1
ATOM 611 C C . VAL A 1 74 ? 19.858 9.846 -10.557 1.00 83.12 74 VAL A C 1
ATOM 613 O O . VAL A 1 74 ? 20.005 11.027 -10.244 1.00 83.12 74 VAL A O 1
ATOM 616 N N . SER A 1 75 ? 19.683 9.470 -11.830 1.00 85.56 75 SER A N 1
ATOM 617 C CA . SER A 1 75 ? 19.677 10.424 -12.952 1.00 85.56 75 SER A CA 1
ATOM 618 C C . SER A 1 75 ? 18.535 11.451 -12.884 1.00 85.56 75 SER A C 1
ATOM 620 O O . SER A 1 75 ? 18.673 12.562 -13.393 1.00 85.56 75 SER A O 1
ATOM 622 N N . LEU A 1 76 ? 17.433 11.111 -12.207 1.00 83.38 76 LEU A N 1
ATOM 623 C CA . LEU A 1 76 ? 16.295 11.996 -11.949 1.00 83.38 76 LEU A CA 1
ATOM 624 C C . LEU A 1 76 ? 16.432 12.803 -10.645 1.00 83.38 76 LEU A C 1
ATOM 626 O O . LEU A 1 76 ? 15.515 13.542 -10.286 1.00 83.38 76 LEU A O 1
ATOM 630 N N . GLY A 1 77 ? 17.543 12.659 -9.914 1.00 83.19 77 GLY A N 1
ATOM 631 C CA . GLY A 1 77 ? 17.725 13.268 -8.594 1.00 83.19 77 GLY A CA 1
ATOM 632 C C . GLY A 1 77 ? 16.866 12.623 -7.499 1.00 83.19 77 GLY A C 1
ATOM 633 O O . GLY A 1 77 ? 16.597 13.251 -6.475 1.00 83.19 77 GLY A O 1
ATOM 634 N N . LEU A 1 78 ? 16.408 11.388 -7.716 1.00 82.06 78 LEU A N 1
ATOM 635 C CA . LEU A 1 78 ? 15.601 10.611 -6.780 1.00 82.06 78 LEU A CA 1
ATOM 636 C C . LEU A 1 78 ? 16.459 9.559 -6.068 1.00 82.06 78 LEU A C 1
ATOM 638 O O . LEU A 1 78 ? 17.446 9.062 -6.607 1.00 82.06 78 LEU A O 1
ATOM 642 N N . ASN A 1 79 ? 16.051 9.182 -4.855 1.00 80.88 79 ASN A N 1
ATOM 643 C CA . ASN A 1 79 ? 16.675 8.070 -4.145 1.00 80.88 79 ASN A CA 1
ATOM 644 C C . ASN A 1 79 ? 16.030 6.742 -4.576 1.00 80.88 79 ASN A C 1
ATOM 646 O O . ASN A 1 79 ? 14.969 6.374 -4.068 1.00 80.88 79 ASN A O 1
ATOM 650 N N . GLY A 1 80 ? 16.681 6.030 -5.497 1.00 79.12 80 GLY A N 1
ATOM 651 C CA . GLY A 1 80 ? 16.216 4.728 -5.977 1.00 79.12 80 GLY A CA 1
ATOM 652 C C . GLY A 1 80 ? 16.257 3.610 -4.930 1.00 79.12 80 GLY A C 1
ATOM 653 O O . GLY A 1 80 ? 15.538 2.631 -5.085 1.00 79.12 80 GLY A O 1
ATOM 654 N N . GLU A 1 81 ? 17.007 3.755 -3.831 1.00 81.62 81 GLU A N 1
ATOM 655 C CA . GLU A 1 81 ? 17.016 2.763 -2.740 1.00 81.62 81 GLU A CA 1
ATOM 656 C C . GLU A 1 81 ? 15.671 2.697 -2.009 1.00 81.62 81 GLU A C 1
ATOM 658 O O . GLU A 1 81 ? 15.327 1.676 -1.415 1.00 81.62 81 GLU A O 1
ATOM 663 N N . LEU A 1 82 ? 14.900 3.787 -2.066 1.00 80.38 82 LEU A N 1
ATOM 664 C CA . LEU A 1 82 ? 13.563 3.8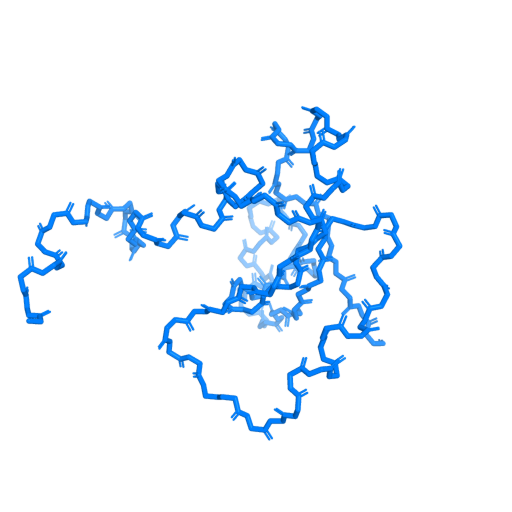87 -1.487 1.00 80.38 82 LEU A CA 1
ATOM 665 C C . LEU A 1 82 ? 12.459 3.523 -2.482 1.00 80.38 82 LEU A C 1
ATOM 667 O O . LEU A 1 82 ? 11.281 3.631 -2.134 1.00 80.38 82 LEU A O 1
ATOM 671 N N . TYR A 1 83 ? 12.810 3.136 -3.710 1.00 84.06 83 TYR A N 1
ATOM 672 C CA . TYR A 1 83 ? 11.819 2.729 -4.688 1.00 84.06 83 TYR A CA 1
ATOM 673 C C . TYR A 1 83 ? 11.220 1.375 -4.311 1.00 84.06 83 TYR A C 1
ATOM 675 O O . TYR A 1 83 ? 11.918 0.429 -3.941 1.00 84.06 83 TYR A O 1
ATOM 683 N N . PHE A 1 84 ? 9.900 1.294 -4.413 1.00 87.31 84 PHE A N 1
ATOM 684 C CA . PHE A 1 84 ? 9.133 0.104 -4.098 1.00 87.31 84 PHE A CA 1
ATOM 685 C C . PHE A 1 84 ? 8.176 -0.218 -5.236 1.00 87.31 84 PHE A C 1
ATOM 687 O O . PHE A 1 84 ? 7.663 0.671 -5.923 1.00 87.31 84 PHE A O 1
ATOM 694 N N . ASN A 1 85 ? 7.902 -1.507 -5.402 1.00 90.00 85 ASN A N 1
ATOM 695 C CA . ASN A 1 85 ? 6.888 -1.961 -6.329 1.00 90.00 85 ASN A CA 1
ATOM 696 C C . ASN A 1 85 ? 5.506 -1.534 -5.819 1.00 90.00 85 ASN A C 1
ATOM 698 O O . ASN A 1 85 ? 5.181 -1.681 -4.641 1.00 90.00 85 ASN A O 1
ATOM 702 N N . SER A 1 86 ? 4.676 -1.004 -6.713 1.00 90.31 86 SER A N 1
ATOM 703 C CA . SER A 1 86 ? 3.363 -0.470 -6.340 1.00 90.31 86 SER A CA 1
ATOM 704 C C . SER A 1 86 ? 2.209 -1.468 -6.491 1.00 90.31 86 SER A C 1
ATOM 706 O O . SER A 1 86 ? 1.058 -1.082 -6.283 1.00 90.31 86 SER A O 1
ATOM 708 N N . GLY A 1 87 ? 2.499 -2.718 -6.859 1.00 92.69 87 GLY A N 1
ATOM 709 C CA . GLY A 1 87 ? 1.503 -3.748 -7.142 1.00 92.69 87 GLY A CA 1
ATOM 710 C C . GLY A 1 87 ? 0.980 -4.485 -5.917 1.00 92.69 87 GLY A C 1
ATOM 711 O O . GLY A 1 87 ? -0.101 -5.056 -5.985 1.00 92.69 87 GLY A O 1
ATOM 712 N N . VAL A 1 88 ? 1.673 -4.426 -4.776 1.00 94.25 88 VAL A N 1
ATOM 713 C CA . VAL A 1 88 ? 1.141 -4.870 -3.478 1.00 94.25 88 VAL A CA 1
ATOM 714 C C . VAL A 1 88 ? 1.487 -3.827 -2.425 1.00 94.25 88 VAL A C 1
ATOM 716 O O . VAL A 1 88 ? 2.661 -3.553 -2.179 1.00 94.25 88 VAL A O 1
ATOM 719 N N . ILE A 1 89 ? 0.468 -3.229 -1.808 1.00 94.94 89 ILE A N 1
ATOM 720 C CA . ILE A 1 89 ? 0.652 -2.161 -0.820 1.00 94.94 89 ILE A CA 1
ATOM 721 C C . ILE A 1 89 ? -0.303 -2.365 0.354 1.00 94.94 89 ILE A C 1
ATOM 723 O O . ILE A 1 89 ? -1.517 -2.434 0.175 1.00 94.94 89 ILE A O 1
ATOM 727 N N . LEU A 1 90 ? 0.233 -2.379 1.572 1.00 96.00 90 LEU A N 1
ATOM 728 C CA . LEU A 1 90 ? -0.551 -2.243 2.795 1.00 96.00 90 LEU A CA 1
ATOM 729 C C . LEU A 1 90 ? -0.662 -0.757 3.144 1.00 96.00 90 LEU A C 1
ATOM 731 O O . LEU A 1 90 ? 0.328 -0.145 3.515 1.00 96.00 90 LEU A O 1
ATOM 735 N N . PHE A 1 91 ? -1.844 -0.162 3.044 1.00 94.88 91 PHE A N 1
ATOM 736 C CA . PHE A 1 91 ? -2.072 1.244 3.372 1.00 94.88 91 PHE A CA 1
ATOM 737 C C . PHE A 1 91 ? -2.617 1.422 4.790 1.00 94.88 91 PHE A C 1
ATOM 739 O O . PHE A 1 91 ? -3.571 0.749 5.178 1.00 94.88 91 PHE A O 1
ATOM 746 N N . GLN A 1 92 ? -2.096 2.416 5.507 1.00 95.44 92 GLN A N 1
ATOM 747 C CA . GLN A 1 92 ? -2.617 2.921 6.777 1.00 95.44 92 GLN A CA 1
ATOM 748 C C . GLN A 1 92 ? -3.381 4.233 6.512 1.00 95.44 92 GLN A C 1
ATOM 750 O O . GLN A 1 92 ? -2.857 5.341 6.632 1.00 95.44 92 GLN A O 1
ATOM 755 N N . LEU A 1 93 ? -4.630 4.101 6.055 1.00 94.31 93 LEU A N 1
ATOM 756 C CA . LEU A 1 93 ? -5.452 5.199 5.536 1.00 94.31 93 LEU A CA 1
ATOM 757 C C . LEU A 1 93 ? -5.781 6.260 6.589 1.00 94.31 93 LEU A C 1
ATOM 759 O O . LEU A 1 93 ? -5.808 7.443 6.258 1.00 94.31 93 LEU A O 1
ATOM 763 N N . ASN A 1 94 ? -6.007 5.875 7.845 1.00 94.25 94 ASN A N 1
ATOM 764 C CA . ASN A 1 94 ? -6.224 6.834 8.934 1.00 94.25 94 ASN A CA 1
ATOM 765 C C . ASN A 1 94 ? -5.018 7.782 9.110 1.00 94.25 94 ASN A C 1
ATOM 767 O O . ASN A 1 94 ? -5.212 8.994 9.181 1.00 94.25 94 ASN A O 1
ATOM 771 N N . ASN A 1 95 ? -3.783 7.269 9.075 1.00 92.44 95 ASN A N 1
ATOM 772 C CA . ASN A 1 95 ? -2.559 8.071 9.165 1.00 92.44 95 ASN A CA 1
ATOM 773 C C . ASN A 1 95 ? -2.449 9.039 7.983 1.00 92.44 95 ASN A C 1
ATOM 775 O O . ASN A 1 95 ? -2.099 10.206 8.161 1.00 92.44 95 ASN A O 1
ATOM 779 N N . ILE A 1 96 ? -2.799 8.574 6.778 1.00 90.44 96 ILE A N 1
ATOM 780 C CA . ILE A 1 96 ? -2.811 9.407 5.568 1.00 90.44 96 ILE A CA 1
ATOM 781 C C . ILE A 1 96 ? -3.848 10.532 5.695 1.00 90.44 96 ILE A C 1
ATOM 783 O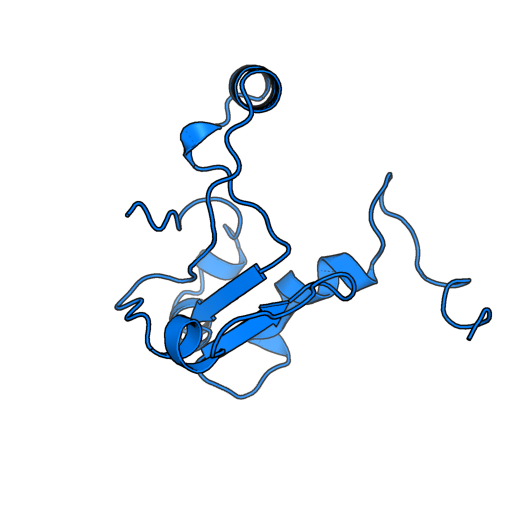 O . ILE A 1 96 ? -3.523 11.692 5.445 1.00 90.44 96 ILE A O 1
ATOM 787 N N . ARG A 1 97 ? -5.082 10.221 6.118 1.00 90.06 97 ARG A N 1
ATOM 788 C CA . ARG A 1 97 ? -6.158 11.217 6.295 1.00 90.06 97 ARG A CA 1
ATOM 789 C C . ARG A 1 97 ? -5.838 12.236 7.388 1.00 90.06 97 ARG A C 1
ATOM 791 O O . ARG A 1 97 ? -6.148 13.414 7.229 1.00 90.06 97 ARG A O 1
ATOM 798 N N . ASN A 1 98 ? -5.187 11.801 8.464 1.00 89.62 98 ASN A N 1
ATOM 799 C CA . ASN A 1 98 ? -4.796 12.666 9.576 1.00 89.62 98 ASN A CA 1
ATOM 800 C C . ASN A 1 98 ? -3.634 13.610 9.220 1.00 89.62 98 ASN A C 1
ATOM 802 O O . ASN A 1 98 ? -3.375 14.562 9.957 1.00 89.62 98 ASN A O 1
ATOM 806 N N . ASN A 1 99 ? -2.964 13.414 8.076 1.00 81.81 99 ASN A N 1
ATOM 807 C CA . ASN A 1 99 ? -1.915 14.303 7.594 1.00 81.81 99 ASN A CA 1
ATOM 808 C C . ASN A 1 99 ? -2.307 15.019 6.290 1.00 81.81 99 ASN A C 1
ATOM 810 O O . ASN A 1 99 ? -2.079 14.530 5.182 1.00 81.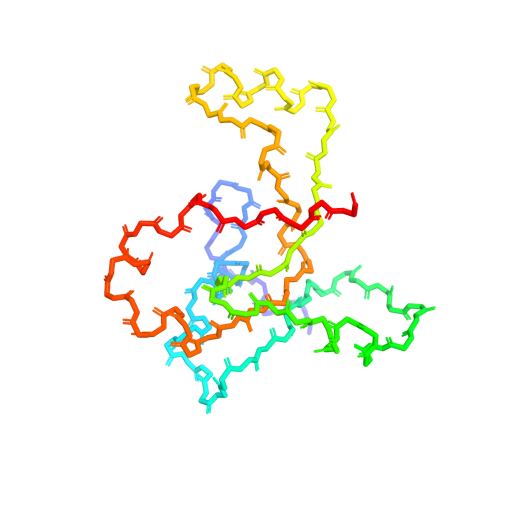81 99 ASN A O 1
ATOM 814 N N . GLN A 1 100 ? -2.782 16.262 6.418 1.00 61.84 100 GLN A N 1
ATOM 815 C CA . GLN A 1 100 ? -3.163 17.124 5.284 1.00 61.84 100 GLN A CA 1
ATOM 816 C C . GLN A 1 100 ? -2.021 17.394 4.284 1.00 61.84 100 GLN A C 1
ATOM 818 O O . GLN A 1 100 ? -2.265 17.803 3.147 1.00 61.84 100 GLN A O 1
ATOM 823 N N . THR A 1 101 ? -0.771 17.177 4.695 1.00 61.53 101 THR A N 1
ATOM 824 C CA . THR A 1 101 ? 0.411 17.361 3.850 1.00 61.53 101 THR A CA 1
ATOM 825 C C . THR A 1 101 ? 0.728 16.104 3.041 1.00 61.53 101 THR A C 1
ATOM 827 O O . THR A 1 101 ? 1.251 16.227 1.938 1.00 61.53 101 THR A O 1
ATOM 830 N N . CYS A 1 102 ? 0.389 14.909 3.539 1.00 59.75 102 CYS A N 1
ATOM 831 C CA . CYS A 1 102 ? 0.676 13.632 2.879 1.00 59.75 102 CYS A CA 1
ATOM 832 C C . CYS A 1 102 ? -0.015 13.545 1.512 1.00 59.75 102 CYS A C 1
ATOM 834 O O . CYS A 1 102 ? 0.657 13.359 0.503 1.00 59.75 102 CYS A O 1
ATOM 836 N N . MET A 1 103 ? -1.316 13.847 1.447 1.00 53.41 103 MET A N 1
ATOM 837 C CA . MET A 1 103 ? -2.072 13.887 0.185 1.00 53.41 103 MET A CA 1
ATOM 838 C C . MET A 1 103 ? -1.517 14.911 -0.825 1.00 53.41 103 MET A C 1
ATOM 840 O O . MET A 1 103 ? -1.681 14.739 -2.028 1.00 53.41 103 MET A O 1
ATOM 844 N N . LYS A 1 104 ? -0.830 15.965 -0.353 1.00 45.97 104 LYS A N 1
ATOM 845 C CA . LYS A 1 104 ? -0.167 16.976 -1.199 1.00 45.97 104 LYS A CA 1
ATOM 846 C C . LYS A 1 104 ? 1.286 16.622 -1.561 1.00 45.97 104 LYS A C 1
ATOM 848 O O . LYS A 1 104 ? 1.808 17.171 -2.523 1.00 45.97 104 LYS A O 1
ATOM 853 N N . LYS A 1 105 ? 1.945 15.737 -0.800 1.00 45.66 105 LYS A N 1
ATOM 854 C CA . LYS A 1 105 ? 3.367 15.344 -0.926 1.00 45.66 105 LYS A CA 1
ATOM 855 C C . LYS A 1 105 ? 3.554 13.846 -1.220 1.00 45.66 105 LYS A C 1
ATOM 857 O O . LYS A 1 105 ? 4.615 13.312 -0.916 1.00 45.66 105 LYS A O 1
ATOM 862 N N . CYS A 1 106 ? 2.540 13.170 -1.759 1.00 41.22 106 CYS A N 1
ATOM 863 C CA . CYS A 1 106 ? 2.327 11.713 -1.720 1.00 41.22 106 CYS A CA 1
ATOM 864 C C . CYS A 1 106 ? 3.360 10.816 -2.457 1.00 41.22 106 CYS A C 1
ATOM 866 O O . CYS A 1 106 ? 2.992 9.755 -2.947 1.00 41.22 106 CYS A O 1
ATOM 868 N N . LEU A 1 107 ? 4.641 11.188 -2.556 1.00 40.56 107 LEU A N 1
ATOM 869 C CA . LEU A 1 107 ? 5.633 10.456 -3.351 1.00 40.56 107 LEU A CA 1
ATOM 870 C C . LEU A 1 107 ? 6.833 9.869 -2.604 1.00 40.56 107 LEU A C 1
ATOM 872 O O . LEU A 1 107 ? 7.502 9.035 -3.197 1.00 40.56 107 LEU A O 1
ATOM 876 N N . ILE A 1 108 ? 7.155 10.225 -1.356 1.00 41.00 108 ILE A N 1
ATOM 877 C CA . ILE A 1 108 ? 8.379 9.680 -0.734 1.00 41.00 108 ILE A CA 1
ATOM 878 C C . ILE A 1 108 ? 8.195 9.480 0.766 1.00 41.00 108 ILE A C 1
ATOM 880 O O . ILE A 1 108 ? 8.091 10.453 1.510 1.00 41.00 108 ILE A O 1
ATOM 884 N N . SER A 1 109 ? 8.177 8.209 1.176 1.00 38.19 109 SER A N 1
ATOM 885 C CA . SER A 1 109 ? 8.489 7.670 2.510 1.00 38.19 109 SER A CA 1
ATOM 886 C C . SER A 1 109 ? 7.539 6.516 2.797 1.00 38.19 109 SER A C 1
ATOM 888 O O . SER A 1 109 ? 6.417 6.755 3.232 1.00 38.19 109 SER A O 1
ATOM 890 N N . CYS A 1 110 ? 7.978 5.289 2.510 1.00 40.50 110 CYS A N 1
ATOM 891 C CA . CYS A 1 110 ? 7.661 4.070 3.260 1.00 40.50 110 CYS A CA 1
ATOM 892 C C . CYS A 1 110 ? 8.390 2.891 2.600 1.00 40.50 110 CYS A C 1
ATOM 894 O O . CYS A 1 110 ? 7.872 2.251 1.693 1.00 40.50 110 CYS A O 1
ATOM 896 N N . ALA A 1 111 ? 9.606 2.619 3.071 1.00 40.50 111 ALA A N 1
ATOM 897 C CA . ALA A 1 111 ? 10.291 1.355 2.842 1.00 40.50 111 ALA A CA 1
ATOM 898 C C . ALA A 1 111 ? 10.115 0.490 4.098 1.00 40.50 111 ALA A C 1
ATOM 900 O O . ALA A 1 111 ? 10.388 0.946 5.217 1.00 40.50 111 ALA A O 1
ATOM 901 N N . ILE A 1 112 ? 9.635 -0.741 3.932 1.00 34.03 112 ILE A N 1
ATOM 902 C CA . ILE A 1 112 ? 9.792 -1.778 4.953 1.00 34.03 112 ILE A CA 1
ATOM 903 C C . ILE A 1 112 ? 11.017 -2.583 4.538 1.00 34.03 112 ILE A C 1
ATOM 905 O O . ILE A 1 112 ? 10.942 -3.448 3.673 1.00 34.03 112 ILE A O 1
ATOM 909 N N . SER A 1 113 ? 12.157 -2.239 5.128 1.00 30.94 113 SER A N 1
ATOM 910 C CA . SER A 1 113 ? 13.321 -3.117 5.159 1.00 30.94 113 SER A CA 1
ATOM 911 C C . SER A 1 113 ? 13.039 -4.224 6.175 1.00 30.94 113 SER A C 1
ATOM 913 O O . SER A 1 113 ? 12.621 -3.919 7.297 1.00 30.94 113 SER A O 1
ATOM 915 N N . GLN A 1 114 ? 13.216 -5.478 5.756 1.00 31.16 114 GLN A N 1
ATOM 916 C CA . GLN A 1 114 ? 13.474 -6.582 6.684 1.00 31.16 114 GLN A CA 1
ATOM 917 C C . GLN A 1 114 ? 14.825 -6.360 7.368 1.00 31.16 114 GLN A C 1
ATOM 919 O O . GLN A 1 114 ? 15.720 -5.786 6.703 1.00 31.16 114 GLN A O 1
#

Sequence (114 aa):
MQEISAGVHKIDYWTMASMYRLLLPIFIQADRVIYMDCDILVNMDINELWSIDLRERYLGAVLDQGEKLLEYFVSLGLNGELYFNSGVILFQLNNIRNNQTCMKKCLISCAISQ

Secondary structure (DSSP, 8-state):
--STTTT--EETTEEHHHHGGGGHHHH--SSEEEEE-TT----S-HHHHHT---TT-SEEEEE---HHHHHHHHHTT--GGG-EEEEEEEEEHHHHHH-TTTTTSTTS------

Radius of gyration: 15.5 Å; chains: 1; bounding box: 36×36×38 Å

pLDDT: mean 78.46, std 19.91, range [30.94, 97.0]

Foldseek 3Di:
DVPVPPPFDDPVPDTVVLVCVLCCLPPPPDQKDKAAAPPDDDDDPCVVVVVDDQDLHFKEFEQDDDPVQCVVQVVVVHRSRQHGDPRIMIGRSNSCVVDPVCSVVVDDDDYDDD